Protein AF-A0A4P5PFP9-F1 (afdb_monomer)

Mean predicted aligned error: 8.61 Å

pLDDT: mean 80.42, std 16.44, range [32.25, 96.38]

Solvent-accessible surface area (backbone atoms only — not comparable to full-atom values): 8382 Å² total; per-residue (Å²): 133,90,81,73,85,83,71,75,49,72,39,64,81,87,81,71,45,78,50,56,61,47,75,89,46,83,36,19,59,79,34,79,56,95,69,30,31,79,46,72,46,78,43,26,60,51,100,83,72,39,49,42,82,64,65,74,68,34,30,69,78,72,32,38,50,45,85,45,27,64,52,51,91,60,76,76,48,76,36,54,94,79,81,88,86,78,87,85,79,88,71,88,74,77,66,55,48,27,51,70,61,50,53,49,47,52,52,47,49,74,75,54,64,72,80,76,77,75,76,74,67,81,70,76,84,81,80,127

Structure (mmCIF, N/CA/C/O backbone):
data_AF-A0A4P5PFP9-F1
#
_entry.id   AF-A0A4P5PFP9-F1
#
loop_
_atom_site.group_PDB
_atom_site.id
_atom_site.type_symbol
_atom_site.label_atom_id
_atom_site.label_alt_id
_atom_site.label_comp_id
_atom_site.label_asym_id
_atom_site.label_entity_id
_atom_site.label_seq_id
_atom_site.pdbx_PDB_ins_code
_atom_site.Cartn_x
_atom_site.Cartn_y
_atom_site.Cartn_z
_atom_site.occupancy
_atom_site.B_iso_or_equiv
_atom_site.auth_seq_id
_atom_site.auth_comp_id
_atom_site.auth_asym_id
_atom_site.auth_atom_id
_atom_site.pdbx_PDB_model_num
ATOM 1 N N . MET A 1 1 ? -22.076 2.396 31.334 1.00 54.94 1 MET A N 1
ATOM 2 C CA . MET A 1 1 ? -22.232 1.807 29.985 1.00 54.94 1 MET A CA 1
ATOM 3 C C . MET A 1 1 ? -21.301 0.610 29.893 1.00 54.94 1 MET A C 1
ATOM 5 O O . MET A 1 1 ? -20.167 0.737 30.332 1.00 54.94 1 MET A O 1
ATOM 9 N N . LYS A 1 2 ? -21.768 -0.553 29.419 1.00 54.47 2 LYS A N 1
ATOM 10 C CA . LYS A 1 2 ? -20.871 -1.684 29.131 1.00 54.47 2 LYS A CA 1
ATOM 11 C C . LYS A 1 2 ? -20.115 -1.363 27.844 1.00 54.47 2 LYS A C 1
ATOM 13 O O . LYS A 1 2 ? -20.743 -1.231 26.801 1.00 54.47 2 LYS A O 1
ATOM 18 N N . THR A 1 3 ? -18.802 -1.218 27.929 1.00 72.19 3 THR A N 1
ATOM 19 C CA . THR A 1 3 ? 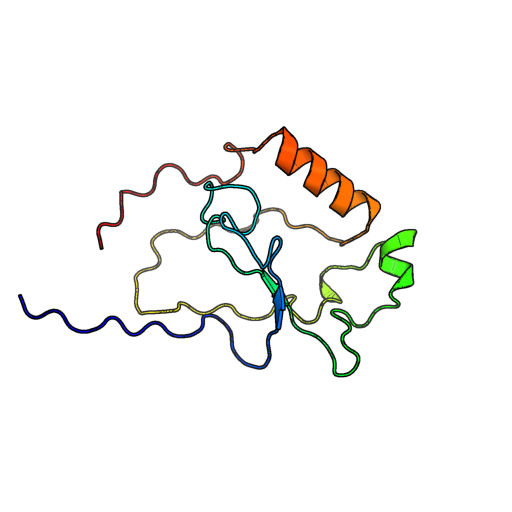-17.912 -1.167 26.770 1.00 72.19 3 THR A CA 1
ATOM 20 C C . THR A 1 3 ? -17.557 -2.596 26.386 1.00 72.19 3 THR A C 1
ATOM 22 O O . THR A 1 3 ? -16.997 -3.343 27.186 1.00 72.19 3 THR A O 1
ATOM 25 N N . PHE A 1 4 ? -17.927 -2.991 25.173 1.00 80.19 4 PHE A N 1
ATOM 26 C CA . PHE A 1 4 ? -17.428 -4.218 24.564 1.00 80.19 4 PHE A CA 1
ATOM 27 C C . PHE A 1 4 ? -16.144 -3.883 23.794 1.00 80.19 4 PHE A C 1
ATOM 29 O O . PHE A 1 4 ? -16.056 -2.786 23.236 1.00 80.19 4 PHE A O 1
ATOM 36 N N . PRO A 1 5 ? -15.137 -4.771 23.776 1.00 85.69 5 PRO A N 1
ATOM 37 C CA . PRO A 1 5 ? -13.942 -4.544 22.975 1.00 85.69 5 PRO A CA 1
ATOM 38 C C . PRO A 1 5 ? -14.316 -4.499 21.489 1.00 85.69 5 PRO A C 1
ATOM 40 O O . PRO A 1 5 ? -14.982 -5.404 20.988 1.00 85.69 5 PRO A O 1
ATOM 43 N N . LEU A 1 6 ? -13.880 -3.451 20.786 1.00 85.38 6 LEU A N 1
ATOM 44 C CA . LEU A 1 6 ? -13.978 -3.389 19.331 1.00 85.38 6 LEU A CA 1
ATOM 45 C C . LEU A 1 6 ? -12.943 -4.350 18.742 1.00 85.38 6 LEU A C 1
ATOM 47 O O . LEU A 1 6 ? -11.739 -4.154 18.911 1.00 85.38 6 LEU A O 1
ATOM 51 N N . VAL A 1 7 ? -13.412 -5.395 18.067 1.00 89.69 7 VAL A N 1
ATOM 52 C CA . VAL A 1 7 ? -12.537 -6.318 17.342 1.00 89.69 7 VAL A CA 1
ATOM 53 C C . VAL A 1 7 ? -12.168 -5.676 16.008 1.00 89.69 7 VAL A C 1
ATOM 55 O O . VAL A 1 7 ? -13.045 -5.338 15.218 1.00 89.69 7 VAL A O 1
ATOM 58 N N . ILE A 1 8 ? -10.868 -5.499 15.772 1.00 90.50 8 ILE A N 1
ATOM 59 C CA . ILE A 1 8 ? -10.322 -4.954 14.526 1.00 90.50 8 ILE A CA 1
ATOM 60 C C . ILE A 1 8 ? -9.679 -6.107 13.758 1.00 90.50 8 ILE A C 1
ATOM 62 O O . ILE A 1 8 ? -8.696 -6.700 14.204 1.00 90.50 8 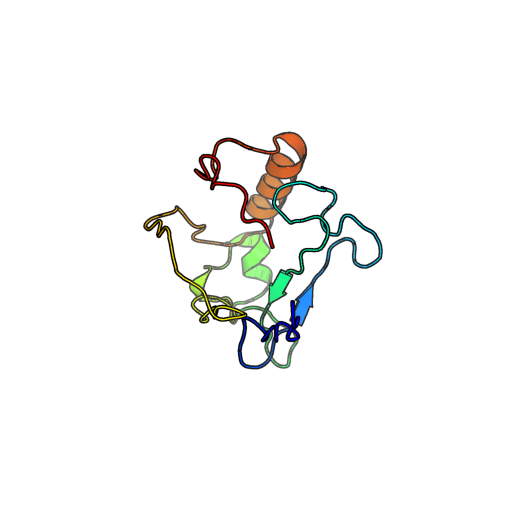ILE A O 1
ATOM 66 N N . HIS A 1 9 ? -10.240 -6.427 12.600 1.00 92.44 9 HIS A N 1
ATOM 67 C CA . HIS A 1 9 ? -9.699 -7.409 11.673 1.00 92.44 9 HIS A CA 1
ATOM 68 C C . HIS A 1 9 ? -8.661 -6.770 10.747 1.00 92.44 9 HIS A C 1
ATOM 70 O O . HIS A 1 9 ? -8.722 -5.579 10.440 1.00 92.44 9 HIS A O 1
ATOM 76 N N . ALA A 1 10 ? -7.725 -7.579 10.243 1.00 91.44 10 ALA A N 1
ATOM 77 C CA . ALA A 1 10 ? -6.839 -7.135 9.173 1.00 91.44 10 ALA A CA 1
ATOM 78 C C . ALA A 1 10 ? -7.679 -6.729 7.942 1.00 91.44 10 ALA A C 1
ATOM 80 O O . ALA A 1 10 ? -8.636 -7.434 7.615 1.00 91.44 10 ALA A O 1
ATOM 81 N N . PRO A 1 11 ? -7.346 -5.639 7.233 1.00 93.12 11 PRO A N 1
ATOM 82 C CA . PRO A 1 11 ? -8.080 -5.231 6.033 1.00 93.12 11 PRO A CA 1
ATOM 83 C C . PRO A 1 11 ? -7.693 -6.043 4.787 1.00 93.12 11 PRO A C 1
ATOM 85 O O . PRO A 1 11 ? -8.338 -5.929 3.752 1.00 93.12 11 PRO A O 1
ATOM 88 N N . LEU A 1 12 ? -6.659 -6.882 4.879 1.00 95.25 12 LEU A N 1
ATOM 89 C CA . LEU A 1 12 ? -6.105 -7.660 3.772 1.00 95.25 12 LEU A CA 1
ATOM 90 C C . LEU A 1 12 ? -6.202 -9.164 4.066 1.00 95.25 12 LEU A C 1
ATOM 92 O O . LEU A 1 12 ? -6.376 -9.583 5.217 1.00 95.25 12 LEU A O 1
ATOM 96 N N . ARG A 1 13 ? -6.142 -9.989 3.020 1.00 94.50 13 ARG A N 1
ATOM 97 C CA . ARG A 1 13 ? -6.176 -11.460 3.101 1.00 94.50 13 ARG A CA 1
ATOM 98 C C . ARG A 1 13 ? -4.982 -12.039 2.344 1.00 94.50 13 ARG A C 1
ATOM 100 O O . ARG A 1 13 ? -4.590 -11.485 1.323 1.00 94.50 13 ARG A O 1
ATOM 107 N N . GLY A 1 14 ? -4.435 -13.150 2.835 1.00 93.00 14 GLY A N 1
ATOM 108 C CA . GLY A 1 14 ? -3.226 -13.767 2.280 1.00 93.00 14 GLY A CA 1
ATOM 109 C C . GLY A 1 14 ? -1.937 -13.179 2.856 1.00 93.00 14 GLY A C 1
ATOM 110 O O . GLY A 1 14 ? -1.939 -12.627 3.956 1.00 93.00 14 GLY A O 1
ATOM 111 N N . GLU A 1 15 ? -0.843 -13.319 2.112 1.00 93.69 15 GLU A N 1
ATOM 112 C CA . GLU A 1 15 ? 0.490 -12.874 2.524 1.00 93.69 15 GLU A CA 1
ATOM 113 C C . GLU A 1 15 ? 0.780 -11.459 2.021 1.00 93.69 15 GLU A C 1
ATOM 115 O O . GLU A 1 15 ? 0.589 -11.147 0.842 1.00 93.69 15 GLU A O 1
ATOM 120 N N . TRP A 1 16 ? 1.225 -10.610 2.947 1.00 94.56 16 TRP A N 1
ATOM 121 C CA . TRP A 1 16 ? 1.529 -9.204 2.722 1.00 94.56 16 TRP A CA 1
ATOM 122 C C . TRP A 1 16 ? 2.759 -8.813 3.529 1.00 94.56 16 TRP A C 1
ATOM 124 O O . TRP A 1 16 ? 2.915 -9.211 4.683 1.00 94.56 16 TRP A O 1
ATOM 134 N N . PHE A 1 17 ? 3.599 -7.992 2.921 1.00 92.44 17 PHE A N 1
ATOM 135 C CA . PHE A 1 17 ? 4.746 -7.364 3.548 1.00 92.44 17 PHE A CA 1
ATOM 136 C C . PHE A 1 17 ? 4.388 -5.926 3.893 1.00 92.44 17 PHE A C 1
ATOM 138 O O . PHE A 1 17 ? 3.685 -5.254 3.138 1.00 92.44 17 PHE A O 1
ATOM 145 N N . THR A 1 18 ? 4.878 -5.459 5.034 1.00 88.00 18 THR A N 1
ATOM 146 C CA . THR A 1 18 ? 4.754 -4.062 5.443 1.00 88.00 18 THR A CA 1
ATOM 147 C C . THR A 1 18 ? 6.055 -3.331 5.173 1.00 88.00 18 THR A C 1
ATOM 149 O O . THR A 1 18 ? 7.097 -3.734 5.690 1.00 88.00 18 THR A O 1
ATOM 152 N N . GLU A 1 19 ? 5.982 -2.228 4.444 1.00 80.19 19 GLU A N 1
ATOM 153 C CA . GLU A 1 19 ? 7.075 -1.275 4.288 1.00 80.19 19 GLU A CA 1
ATOM 154 C C . GLU A 1 19 ? 6.738 -0.009 5.096 1.00 80.19 19 GLU A C 1
ATOM 156 O O . GLU A 1 19 ? 5.587 0.426 5.171 1.00 80.19 19 GLU A O 1
ATOM 161 N N . THR A 1 20 ? 7.738 0.577 5.755 1.00 71.19 20 THR A N 1
ATOM 162 C CA . THR A 1 20 ? 7.598 1.846 6.492 1.00 71.19 20 THR A CA 1
ATOM 163 C C . THR A 1 20 ? 8.834 2.705 6.272 1.00 71.19 20 THR A C 1
ATOM 165 O O . THR A 1 20 ? 9.960 2.208 6.319 1.00 71.19 20 THR A O 1
ATOM 168 N N . SER A 1 21 ? 8.655 4.009 6.040 1.00 56.88 21 SER A N 1
ATOM 169 C CA . SER A 1 21 ? 9.781 4.915 5.786 1.00 56.88 21 SER A CA 1
ATOM 170 C C . SER A 1 21 ? 9.567 6.313 6.386 1.00 56.88 21 SER A C 1
ATOM 172 O O . SER A 1 21 ? 8.935 7.149 5.729 1.00 56.88 21 SER A O 1
ATOM 174 N N . PRO A 1 22 ? 10.161 6.637 7.559 1.00 59.34 22 PRO A N 1
ATOM 175 C CA . PRO A 1 22 ? 11.191 5.876 8.283 1.00 59.34 22 PRO A CA 1
ATOM 176 C C . PRO A 1 22 ? 10.637 4.805 9.239 1.00 59.34 22 PRO A C 1
ATOM 178 O O . PRO A 1 22 ? 9.872 5.113 10.148 1.00 59.34 22 PRO A O 1
ATOM 181 N N . ALA A 1 23 ? 11.143 3.572 9.136 1.00 66.50 23 ALA A N 1
ATOM 182 C CA . ALA A 1 23 ? 10.743 2.445 9.992 1.00 66.50 23 ALA A CA 1
ATOM 183 C C . ALA A 1 23 ? 11.015 2.633 11.501 1.00 66.50 23 ALA A C 1
ATOM 185 O O . ALA A 1 23 ? 10.471 1.916 12.336 1.00 66.50 23 ALA A O 1
ATOM 186 N N . THR A 1 24 ? 11.876 3.582 11.875 1.00 76.94 24 THR A N 1
ATOM 187 C CA . THR A 1 24 ? 12.364 3.757 13.254 1.00 76.94 24 THR A CA 1
ATOM 188 C C . THR A 1 24 ? 11.837 5.010 13.946 1.00 76.94 24 THR A C 1
ATOM 190 O O . THR A 1 24 ? 12.212 5.286 15.088 1.00 76.94 24 THR A O 1
ATOM 193 N N . ARG A 1 25 ? 10.993 5.809 13.281 1.00 78.12 25 ARG A N 1
ATOM 194 C CA . ARG A 1 25 ? 10.556 7.101 13.814 1.00 78.12 25 ARG A CA 1
ATOM 195 C C . ARG A 1 25 ? 9.120 7.435 13.428 1.00 78.12 25 ARG A C 1
ATOM 197 O O . ARG A 1 25 ? 8.677 7.201 12.316 1.00 78.12 25 ARG A O 1
ATOM 204 N N . VAL A 1 26 ? 8.431 8.105 14.349 1.00 80.19 26 VAL A N 1
ATOM 205 C CA . VAL A 1 26 ? 7.151 8.779 14.101 1.00 80.19 26 VAL A CA 1
ATOM 206 C C . VAL A 1 26 ? 7.413 10.268 13.803 1.00 80.19 26 VAL A C 1
ATOM 208 O O . VAL A 1 26 ? 8.206 10.896 14.516 1.00 80.19 26 VAL A O 1
ATOM 211 N N . PRO A 1 27 ? 6.761 10.876 12.795 1.00 80.12 27 PRO A N 1
ATOM 212 C CA . PRO A 1 27 ? 5.777 10.278 11.884 1.00 80.12 27 PRO A CA 1
ATOM 213 C C . PRO A 1 27 ? 6.395 9.305 10.867 1.00 80.12 27 PRO A C 1
ATOM 215 O O . PRO A 1 27 ? 7.431 9.617 10.280 1.00 80.12 27 PRO A O 1
ATOM 218 N N . SER A 1 28 ? 5.715 8.178 10.620 1.00 73.50 28 SER A N 1
ATOM 219 C CA . SER A 1 28 ? 6.214 7.085 9.767 1.00 73.50 28 SER A CA 1
ATOM 220 C C . SER A 1 28 ? 6.394 7.460 8.299 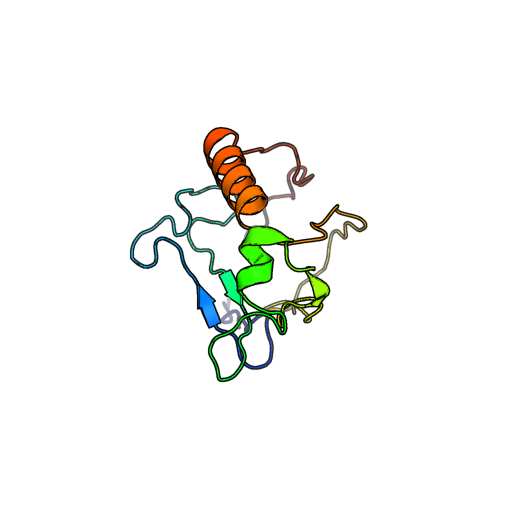1.00 73.50 28 SER A C 1
ATOM 222 O O . SER A 1 28 ? 7.056 6.721 7.596 1.00 73.50 28 SER A O 1
ATOM 224 N N . HIS A 1 29 ? 5.829 8.575 7.826 1.00 74.31 29 HIS A N 1
ATOM 225 C CA . HIS A 1 29 ? 6.040 9.093 6.463 1.00 74.31 29 HIS A CA 1
ATOM 226 C C . HIS A 1 29 ? 6.439 10.575 6.476 1.00 74.31 29 HIS A C 1
ATOM 228 O O . HIS A 1 29 ? 6.072 11.353 5.599 1.00 74.31 29 HIS A O 1
ATOM 234 N N . GLY A 1 30 ? 7.121 11.016 7.539 1.00 77.62 30 GLY A N 1
ATOM 235 C CA . GLY A 1 30 ? 7.615 12.392 7.648 1.00 77.62 30 GLY A CA 1
ATOM 236 C C . GLY A 1 30 ? 6.536 13.457 7.893 1.00 77.62 30 GLY A C 1
ATOM 237 O O . GLY A 1 30 ? 6.877 14.623 8.074 1.00 77.62 30 GLY A O 1
ATOM 238 N N . THR A 1 31 ? 5.251 13.084 7.974 1.00 76.94 31 THR A N 1
ATOM 239 C CA . THR A 1 31 ? 4.133 14.013 8.205 1.00 76.94 31 THR A CA 1
ATOM 240 C C . THR A 1 31 ? 3.083 13.478 9.182 1.00 76.94 31 THR A C 1
ATOM 242 O O . THR A 1 31 ? 2.820 12.282 9.262 1.00 76.94 31 THR A O 1
ATOM 245 N N . ASN A 1 32 ? 2.452 14.385 9.934 1.00 80.12 32 ASN A N 1
ATOM 246 C CA . ASN A 1 32 ? 1.306 14.076 10.801 1.00 80.12 32 ASN A CA 1
ATOM 247 C C . ASN A 1 32 ? -0.048 14.210 10.083 1.00 80.12 32 ASN A C 1
ATOM 249 O O . ASN A 1 32 ? -1.095 14.033 10.701 1.00 80.12 32 ASN A O 1
ATOM 253 N N . GLN A 1 33 ? -0.038 14.584 8.808 1.00 77.31 33 GLN A N 1
ATOM 254 C CA . GLN A 1 33 ? -1.244 14.858 8.036 1.00 77.31 33 GLN A CA 1
ATOM 255 C C . GLN A 1 33 ? -1.785 13.580 7.379 1.00 77.31 33 GLN A C 1
ATOM 257 O O . GLN A 1 33 ? -1.068 12.592 7.237 1.00 77.31 33 GLN A O 1
ATOM 262 N N . PHE A 1 34 ? -3.062 13.601 6.986 1.00 73.62 34 PHE A N 1
ATOM 263 C CA . PHE A 1 34 ? -3.697 12.576 6.139 1.00 73.62 34 PHE A CA 1
ATOM 264 C C . PHE A 1 34 ? -3.638 11.134 6.675 1.00 73.62 34 PHE A C 1
ATOM 266 O O . PHE A 1 34 ? -3.628 10.182 5.907 1.00 73.62 34 PHE A O 1
ATOM 273 N N . GLY A 1 35 ? -3.577 10.964 7.999 1.00 77.25 35 GLY A N 1
ATOM 274 C CA . GLY A 1 35 ? -3.467 9.638 8.619 1.00 77.25 35 GLY A CA 1
ATOM 275 C C . GLY A 1 35 ? -2.082 8.992 8.493 1.00 77.25 35 GLY A C 1
ATOM 276 O O . GLY A 1 35 ? -1.886 7.887 8.985 1.00 77.25 35 GLY A O 1
ATOM 277 N N . LEU A 1 36 ? -1.092 9.686 7.922 1.00 82.31 36 LEU A N 1
ATOM 278 C CA . LEU A 1 36 ? 0.236 9.129 7.635 1.00 82.31 36 LEU A CA 1
ATOM 279 C C . LEU A 1 36 ? 1.186 9.091 8.842 1.00 82.31 36 LEU A C 1
ATOM 281 O O . LEU A 1 36 ? 2.285 8.547 8.754 1.00 82.31 36 LEU A O 1
ATOM 285 N N . ARG A 1 37 ? 0.778 9.631 9.999 1.00 82.75 37 ARG A N 1
ATOM 286 C CA . ARG A 1 37 ? 1.600 9.612 11.223 1.00 82.75 37 ARG A CA 1
ATOM 287 C C . ARG A 1 37 ? 2.004 8.189 11.621 1.00 82.75 37 ARG A C 1
ATOM 289 O O . ARG A 1 37 ? 3.139 7.987 12.051 1.00 82.75 37 ARG A O 1
ATOM 296 N N . TYR A 1 38 ? 1.070 7.250 11.478 1.00 84.06 38 TYR A N 1
ATOM 297 C CA . TYR A 1 38 ? 1.185 5.846 11.883 1.00 84.06 38 TYR A CA 1
ATOM 298 C C . TYR A 1 38 ? 0.782 4.884 10.753 1.00 84.06 38 TYR A C 1
ATOM 300 O O . TYR A 1 38 ? 0.373 3.759 11.028 1.00 84.06 38 TYR A O 1
ATOM 308 N N . ALA A 1 39 ? 0.809 5.349 9.500 1.00 83.62 39 ALA A N 1
ATOM 309 C CA . ALA A 1 39 ? 0.452 4.510 8.364 1.00 83.62 39 ALA A CA 1
ATOM 310 C C . ALA A 1 39 ? 1.536 3.461 8.082 1.00 83.62 39 ALA A C 1
ATOM 312 O O . ALA A 1 39 ? 2.702 3.644 8.433 1.00 83.62 39 ALA A O 1
ATOM 313 N N . PHE A 1 40 ? 1.101 2.371 7.456 1.00 84.50 40 PHE A N 1
ATOM 314 C CA . PHE A 1 40 ? 1.932 1.290 6.945 1.00 84.50 40 PHE A CA 1
ATOM 315 C C . PHE A 1 40 ? 1.598 1.101 5.470 1.00 84.50 40 PHE A C 1
ATOM 317 O O . PHE A 1 40 ? 0.414 1.085 5.116 1.00 84.50 40 PHE A O 1
ATOM 324 N N . ASP A 1 41 ? 2.619 0.897 4.643 1.00 87.38 41 ASP A N 1
ATOM 325 C CA . ASP A 1 41 ? 2.431 0.513 3.249 1.00 87.38 41 ASP A CA 1
ATOM 326 C C . ASP A 1 41 ? 2.417 -1.013 3.157 1.00 87.38 41 ASP A C 1
ATOM 328 O O . ASP A 1 41 ? 3.302 -1.682 3.690 1.00 87.38 41 ASP A O 1
ATOM 332 N N . PHE A 1 42 ? 1.417 -1.577 2.483 1.00 90.50 42 PHE A N 1
ATOM 333 C CA . PHE A 1 42 ? 1.309 -3.020 2.276 1.00 90.50 42 PHE A CA 1
ATOM 334 C C . PHE A 1 42 ? 1.651 -3.382 0.835 1.00 90.50 42 PHE A C 1
ATOM 336 O O . PHE A 1 42 ? 1.080 -2.826 -0.104 1.00 90.50 42 PHE A O 1
ATOM 343 N N . ILE A 1 43 ? 2.538 -4.358 0.659 1.00 92.94 43 ILE A N 1
ATOM 344 C CA . ILE A 1 43 ? 2.941 -4.868 -0.652 1.00 92.94 43 ILE A CA 1
ATOM 345 C C . ILE A 1 43 ? 2.901 -6.392 -0.674 1.00 92.94 43 ILE A C 1
ATOM 347 O O . ILE A 1 43 ? 3.138 -7.051 0.336 1.00 92.94 43 ILE A O 1
ATOM 351 N N . GLN A 1 44 ? 2.615 -6.965 -1.837 1.00 95.50 44 GLN A N 1
ATOM 352 C CA . GLN A 1 44 ? 2.766 -8.400 -2.060 1.00 95.50 44 GLN A CA 1
ATOM 353 C C . GLN A 1 44 ? 4.047 -8.655 -2.831 1.00 95.50 44 GLN A C 1
ATOM 355 O O . GLN A 1 44 ? 4.398 -7.881 -3.724 1.00 95.50 44 GLN A O 1
ATOM 360 N N . LYS A 1 45 ? 4.737 -9.735 -2.472 1.00 95.38 45 LYS A N 1
ATOM 361 C CA . LYS A 1 45 ? 5.983 -10.136 -3.112 1.00 95.38 45 LYS A CA 1
ATOM 362 C C . LYS A 1 45 ? 5.954 -11.611 -3.475 1.00 95.38 45 LYS A C 1
ATOM 364 O O . LYS A 1 45 ? 5.279 -12.400 -2.817 1.00 95.38 45 LYS A O 1
ATOM 369 N N . ASP A 1 46 ? 6.690 -11.968 -4.518 1.00 93.94 46 ASP A N 1
ATOM 370 C CA . ASP A 1 46 ? 6.950 -13.362 -4.859 1.00 93.94 46 ASP A CA 1
ATOM 371 C C . ASP A 1 46 ? 8.027 -13.976 -3.931 1.00 93.94 46 ASP A C 1
ATOM 373 O O . ASP A 1 46 ? 8.672 -13.263 -3.154 1.00 93.94 46 ASP A O 1
ATOM 377 N N . PRO A 1 47 ? 8.288 -15.296 -4.011 1.00 93.62 47 PRO A N 1
ATOM 378 C CA . PRO A 1 47 ? 9.331 -15.947 -3.209 1.00 93.62 47 PRO A CA 1
ATOM 379 C C . PRO A 1 47 ? 10.765 -15.453 -3.465 1.00 93.62 47 PRO A C 1
ATOM 381 O O . PRO A 1 47 ? 11.689 -15.881 -2.776 1.00 93.62 47 PRO A O 1
ATOM 384 N N . ARG A 1 48 ? 10.981 -14.609 -4.481 1.00 93.62 48 ARG A N 1
ATOM 385 C CA . ARG A 1 48 ? 12.268 -13.987 -4.820 1.00 93.62 48 ARG A CA 1
ATOM 386 C C . ARG A 1 48 ? 12.326 -12.520 -4.372 1.00 93.62 48 ARG A C 1
ATOM 388 O O . ARG A 1 48 ? 13.250 -11.820 -4.776 1.00 93.62 48 ARG A O 1
ATOM 395 N N . ASP A 1 49 ? 11.378 -12.085 -3.537 1.00 91.81 49 ASP A N 1
ATOM 396 C CA . ASP A 1 49 ? 11.251 -10.729 -2.987 1.00 91.81 49 ASP A CA 1
ATOM 397 C C . ASP A 1 49 ? 10.925 -9.646 -4.042 1.00 91.81 49 ASP A C 1
ATOM 399 O O . ASP A 1 49 ? 11.098 -8.452 -3.797 1.00 91.81 49 ASP A O 1
ATOM 403 N N . ALA A 1 50 ? 10.415 -10.030 -5.220 1.00 93.81 50 ALA A N 1
ATOM 404 C CA . ALA A 1 50 ? 9.956 -9.082 -6.236 1.00 93.81 50 ALA A CA 1
ATOM 405 C C . ALA A 1 50 ? 8.493 -8.682 -5.997 1.00 93.81 50 ALA A C 1
ATOM 407 O O . ALA A 1 50 ? 7.670 -9.532 -5.679 1.00 93.81 50 ALA A O 1
ATOM 408 N N . SER A 1 51 ? 8.140 -7.407 -6.193 1.00 94.44 51 SER A N 1
ATOM 409 C CA . SER A 1 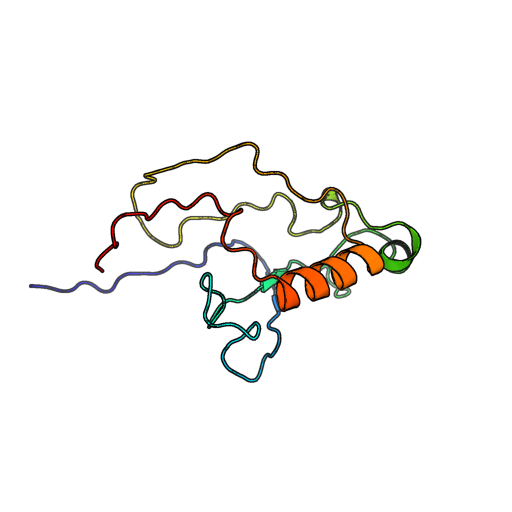51 ? 6.765 -6.895 -6.020 1.00 94.44 51 SER A CA 1
ATOM 410 C C . SER A 1 51 ? 5.900 -6.932 -7.288 1.00 94.44 51 SER A C 1
ATOM 412 O O . SER A 1 51 ? 4.710 -6.614 -7.242 1.00 94.44 51 SER A O 1
ATOM 414 N N . HIS A 1 52 ? 6.493 -7.313 -8.419 1.00 95.06 52 HIS A N 1
ATOM 415 C CA . HIS A 1 52 ? 5.857 -7.401 -9.730 1.00 95.06 52 HIS A CA 1
ATOM 416 C C . HIS A 1 52 ? 6.482 -8.534 -10.557 1.00 95.06 52 HIS A C 1
ATOM 418 O O . HIS A 1 52 ? 7.597 -8.978 -10.269 1.00 95.06 52 HIS A O 1
ATOM 424 N N . ASP A 1 53 ? 5.808 -8.956 -11.625 1.00 95.56 53 ASP A N 1
ATOM 425 C CA . ASP A 1 53 ? 6.266 -10.039 -12.515 1.00 95.56 53 ASP A CA 1
ATOM 426 C C . ASP A 1 53 ? 7.229 -9.585 -13.637 1.00 95.56 53 ASP A C 1
ATOM 428 O O . ASP A 1 53 ? 7.839 -10.402 -14.332 1.00 95.56 53 ASP A O 1
ATOM 432 N N . GLU A 1 54 ? 7.417 -8.274 -13.794 1.00 95.56 54 GLU A N 1
ATOM 433 C CA . GLU A 1 54 ? 8.280 -7.680 -14.817 1.00 95.56 54 GLU A CA 1
ATOM 434 C C . GLU A 1 54 ? 9.778 -7.655 -14.464 1.00 95.56 54 GLU A C 1
ATOM 436 O O . GLU A 1 54 ? 10.207 -7.800 -13.318 1.00 95.56 54 GLU A O 1
ATOM 441 N N . LYS A 1 55 ? 10.628 -7.398 -15.468 1.00 93.25 55 LYS A N 1
ATOM 442 C CA . LYS A 1 55 ? 12.075 -7.224 -15.237 1.00 93.25 55 LYS A CA 1
ATOM 443 C C . LYS A 1 55 ? 12.335 -5.928 -14.468 1.00 93.25 55 LYS A C 1
ATOM 445 O O . LYS A 1 55 ? 12.040 -4.859 -14.986 1.00 93.25 55 LYS A O 1
ATOM 450 N N . ALA A 1 56 ? 13.034 -5.995 -13.332 1.00 88.88 56 ALA A N 1
ATOM 451 C CA . ALA A 1 56 ? 13.352 -4.829 -12.490 1.00 88.88 56 ALA A CA 1
ATOM 452 C C . ALA A 1 56 ? 13.981 -3.638 -13.245 1.00 88.88 56 ALA A C 1
ATOM 454 O O . ALA A 1 56 ? 13.694 -2.483 -12.950 1.00 88.88 56 ALA A O 1
ATOM 455 N N . ARG A 1 57 ? 14.790 -3.884 -14.288 1.00 91.88 57 ARG A N 1
ATOM 456 C CA . ARG A 1 57 ? 15.342 -2.804 -15.132 1.00 91.88 57 ARG A CA 1
ATOM 457 C C . ARG A 1 57 ? 14.260 -1.954 -15.817 1.00 91.88 57 ARG A C 1
ATOM 459 O O . ARG A 1 57 ? 14.502 -0.788 -16.108 1.00 91.88 57 ARG A O 1
ATOM 466 N N . ASN A 1 58 ? 13.085 -2.524 -16.092 1.00 92.94 58 ASN A N 1
ATOM 467 C CA . ASN A 1 58 ? 11.986 -1.827 -16.753 1.00 92.94 58 ASN A CA 1
ATOM 468 C C . ASN A 1 58 ? 11.486 -0.666 -15.887 1.00 92.94 58 ASN A C 1
ATOM 470 O O . ASN A 1 58 ? 11.219 0.392 -16.443 1.00 92.94 58 ASN A O 1
ATOM 474 N N . TYR A 1 59 ? 11.498 -0.798 -14.555 1.00 90.19 59 TYR A N 1
ATOM 475 C CA . TYR A 1 59 ? 11.163 0.285 -13.621 1.00 90.19 59 TYR A CA 1
ATOM 476 C C . TYR A 1 59 ? 11.985 1.564 -13.862 1.00 90.19 59 TYR A C 1
ATOM 478 O O . TYR A 1 59 ? 11.466 2.675 -13.758 1.00 90.19 59 TYR A O 1
ATOM 486 N N . PHE A 1 60 ? 13.255 1.416 -14.246 1.00 88.62 60 PHE A N 1
ATOM 487 C CA . PHE A 1 60 ? 14.146 2.547 -14.501 1.00 88.62 60 PHE A CA 1
ATOM 488 C C . PHE A 1 60 ? 14.021 3.114 -15.920 1.00 88.62 60 PHE A C 1
ATOM 490 O O . PHE A 1 60 ? 14.097 4.326 -16.091 1.00 88.62 60 PHE A O 1
ATOM 497 N N . PHE A 1 61 ? 13.848 2.264 -16.938 1.00 88.94 61 PHE A N 1
ATOM 498 C CA . PHE A 1 61 ? 13.932 2.695 -18.344 1.00 88.94 61 PHE A CA 1
ATOM 499 C C . PHE A 1 61 ? 12.586 2.900 -19.045 1.00 88.94 61 PHE A C 1
ATOM 501 O O . PHE A 1 61 ? 12.518 3.668 -20.001 1.00 88.94 61 PHE A O 1
ATOM 508 N N . ARG A 1 62 ? 11.541 2.171 -18.644 1.00 89.44 62 ARG A N 1
ATOM 509 C CA . ARG A 1 62 ? 10.239 2.136 -19.338 1.00 89.44 62 ARG A CA 1
ATOM 510 C C . ARG A 1 62 ? 9.043 2.382 -18.420 1.00 89.44 62 ARG A C 1
ATOM 512 O O . ARG A 1 62 ? 7.982 2.739 -18.913 1.00 89.44 62 ARG A O 1
ATOM 519 N N . GLY A 1 63 ? 9.221 2.200 -17.117 1.00 92.31 63 GLY A N 1
ATOM 520 C CA . GLY A 1 63 ? 8.128 2.022 -16.176 1.00 92.31 63 GLY A CA 1
ATOM 521 C C . GLY A 1 63 ? 7.535 0.615 -16.238 1.00 92.31 63 GLY A C 1
ATOM 522 O O . GLY A 1 63 ? 7.773 -0.152 -17.174 1.00 92.31 63 GLY A O 1
ATOM 523 N N . ILE A 1 64 ? 6.788 0.275 -15.198 1.00 95.50 64 ILE A N 1
ATOM 524 C CA . ILE A 1 64 ? 6.068 -0.987 -15.045 1.00 95.50 64 ILE A CA 1
ATOM 525 C C . ILE A 1 64 ? 4.597 -0.641 -14.865 1.00 95.50 64 ILE A C 1
ATOM 527 O O . ILE A 1 64 ? 4.264 0.192 -14.023 1.00 95.50 64 ILE A O 1
ATOM 531 N N . GLY A 1 65 ? 3.729 -1.237 -15.684 1.00 95.19 65 GLY A N 1
ATOM 532 C CA . GLY A 1 65 ? 2.289 -1.007 -15.586 1.00 95.19 65 GLY A CA 1
ATOM 533 C C . GLY A 1 65 ? 1.771 -1.475 -14.231 1.00 95.19 65 GLY A C 1
ATOM 534 O O . GLY A 1 65 ? 2.206 -2.519 -13.747 1.00 95.19 65 GLY A O 1
ATOM 535 N N . LEU A 1 66 ? 0.851 -0.732 -13.611 1.00 93.38 66 LEU A N 1
ATOM 536 C CA . LEU A 1 66 ? 0.386 -1.078 -12.262 1.00 93.38 66 LEU A CA 1
ATOM 537 C C . LEU A 1 66 ? -0.217 -2.489 -12.189 1.00 93.38 66 LEU A C 1
ATOM 539 O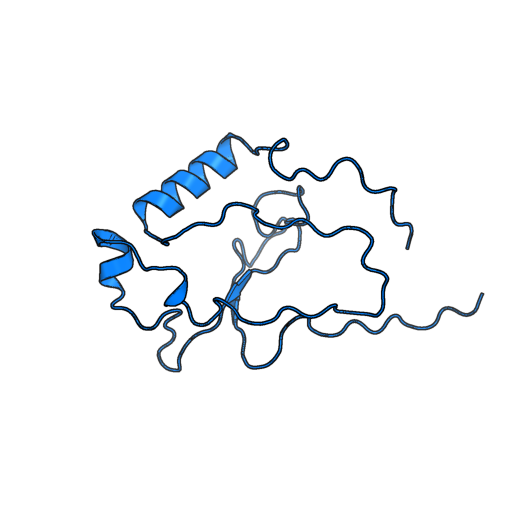 O . LEU A 1 66 ? -0.020 -3.176 -11.195 1.00 93.38 66 LEU A O 1
ATOM 543 N N . SER A 1 67 ? -0.839 -2.969 -13.269 1.00 94.81 67 SER A N 1
ATOM 544 C CA . SER A 1 67 ? -1.392 -4.326 -13.374 1.00 94.81 67 SER A CA 1
ATOM 545 C C . SER A 1 67 ? -0.379 -5.465 -13.218 1.00 94.81 67 SER A C 1
ATOM 547 O O . SER A 1 67 ? -0.795 -6.601 -13.022 1.00 94.81 67 SER A O 1
ATOM 549 N N . HIS A 1 68 ? 0.922 -5.185 -13.322 1.00 96.38 68 HIS A N 1
ATOM 550 C CA . HIS A 1 68 ? 1.993 -6.165 -13.120 1.00 96.38 68 HIS A CA 1
ATOM 551 C C . HIS A 1 68 ? 2.398 -6.329 -11.651 1.00 96.38 68 HIS A C 1
ATOM 553 O O . HIS A 1 68 ? 3.110 -7.271 -11.305 1.00 96.38 68 HIS A O 1
ATOM 559 N N . TYR A 1 69 ? 1.984 -5.407 -10.780 1.00 95.50 69 TYR A N 1
ATOM 560 C CA . TYR A 1 69 ? 2.260 -5.495 -9.353 1.00 95.50 69 TYR A CA 1
ATOM 561 C C . TYR A 1 69 ? 1.315 -6.496 -8.702 1.00 95.50 69 TYR A C 1
ATOM 563 O O . TYR A 1 69 ? 0.105 -6.4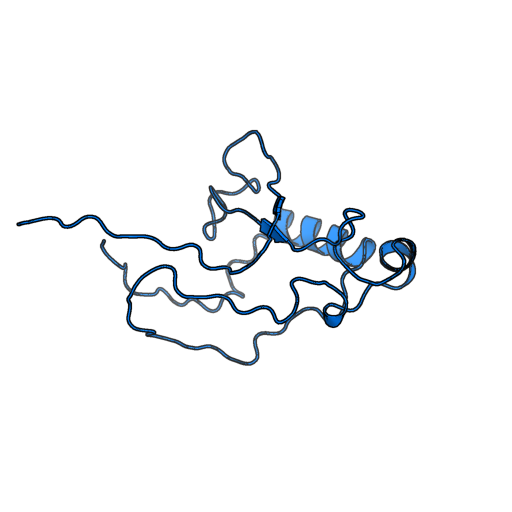37 -8.902 1.00 95.50 69 TYR A O 1
ATOM 571 N N . TYR A 1 70 ? 1.850 -7.384 -7.864 1.00 96.12 70 TYR A N 1
ATOM 572 C CA . TYR A 1 70 ? 1.059 -8.470 -7.277 1.00 96.12 70 TYR A CA 1
ATOM 573 C C . TYR A 1 70 ? -0.090 -7.968 -6.390 1.00 96.12 70 TYR A C 1
ATOM 575 O O . TYR A 1 70 ? -1.157 -8.579 -6.350 1.00 96.12 70 TYR A O 1
ATOM 583 N N . CYS A 1 71 ? 0.103 -6.821 -5.729 1.00 94.62 71 CYS A N 1
ATOM 584 C CA . CYS A 1 71 ? -0.926 -6.181 -4.912 1.00 94.62 71 CYS A CA 1
ATOM 585 C C . CYS A 1 71 ? -2.026 -5.481 -5.727 1.00 94.62 71 CYS A C 1
ATOM 587 O O . CYS A 1 71 ? -3.061 -5.121 -5.162 1.00 94.62 71 CYS A O 1
ATOM 589 N N . TYR A 1 72 ? -1.829 -5.262 -7.030 1.00 94.75 72 TYR A N 1
ATOM 590 C CA . TYR A 1 72 ? -2.790 -4.537 -7.849 1.00 94.75 72 TYR A CA 1
ATOM 591 C C . TYR A 1 72 ? -4.084 -5.335 -8.022 1.00 94.75 72 TYR A C 1
ATOM 593 O O . TYR A 1 72 ? -4.074 -6.534 -8.289 1.00 94.75 72 TYR A O 1
ATOM 601 N N . GLY A 1 73 ? -5.221 -4.656 -7.858 1.00 92.94 73 GLY A N 1
ATOM 602 C CA . GLY A 1 73 ? -6.547 -5.270 -7.954 1.00 92.94 73 GLY A CA 1
ATOM 603 C C . GLY A 1 73 ? -6.923 -6.188 -6.785 1.00 92.94 73 GLY A C 1
ATOM 604 O O . GLY A 1 73 ? -8.014 -6.757 -6.800 1.00 92.94 73 GLY A O 1
ATOM 605 N N . GLN A 1 74 ? -6.071 -6.326 -5.763 1.00 95.69 74 GLN A N 1
ATOM 606 C CA . GLN A 1 74 ? -6.401 -7.119 -4.583 1.00 95.69 74 GLN A CA 1
ATOM 607 C C . GLN A 1 74 ? -7.500 -6.450 -3.746 1.00 95.69 74 GLN A C 1
ATOM 609 O O . GLN A 1 74 ? -7.516 -5.224 -3.597 1.00 95.69 74 GLN A O 1
ATOM 614 N N . PRO A 1 75 ? -8.421 -7.236 -3.164 1.00 95.50 75 PRO A N 1
ATOM 615 C CA . PRO A 1 75 ? -9.510 -6.693 -2.371 1.00 95.50 75 PRO A CA 1
ATOM 616 C C . PRO A 1 75 ? -9.017 -6.121 -1.037 1.00 95.50 75 PRO A C 1
ATOM 618 O O . PRO A 1 75 ? -8.205 -6.728 -0.335 1.00 95.50 75 PRO A O 1
ATOM 621 N N . VAL A 1 76 ? -9.598 -4.985 -0.650 1.00 93.50 76 VAL A N 1
ATOM 622 C CA . VAL A 1 76 ? -9.446 -4.378 0.677 1.00 93.50 76 VAL A CA 1
ATOM 623 C C . VAL A 1 76 ? -10.779 -4.479 1.409 1.00 93.50 76 VAL A C 1
ATOM 625 O O . VAL A 1 76 ? -11.818 -4.065 0.895 1.00 93.50 76 VAL A O 1
ATOM 628 N N . TYR A 1 77 ? -10.754 -5.041 2.612 1.00 95.38 77 TYR A N 1
ATOM 629 C CA . TYR A 1 77 ? -11.934 -5.297 3.430 1.00 95.38 77 TYR A CA 1
ATOM 630 C C . TYR A 1 77 ? -12.051 -4.284 4.565 1.00 95.38 77 TYR A C 1
ATOM 632 O O . TYR A 1 77 ? -11.050 -3.813 5.109 1.00 95.38 77 TYR A O 1
ATOM 640 N N . ALA A 1 78 ? -13.288 -3.995 4.967 1.00 94.00 78 ALA A N 1
ATOM 641 C CA . ALA A 1 78 ? -13.538 -3.220 6.170 1.00 94.00 78 ALA A CA 1
ATOM 642 C C . ALA A 1 78 ? -12.953 -3.958 7.396 1.00 94.00 78 ALA A C 1
ATOM 644 O O . ALA A 1 78 ? -13.194 -5.158 7.556 1.00 94.00 78 ALA A O 1
ATOM 645 N N . PRO A 1 79 ? -12.186 -3.271 8.260 1.00 92.12 79 PRO A N 1
ATOM 646 C CA . PRO A 1 79 ? -11.589 -3.897 9.436 1.00 92.12 79 PRO A CA 1
ATOM 647 C C . PRO A 1 79 ? -12.611 -4.194 10.546 1.00 92.12 79 PRO A C 1
ATOM 649 O O . PRO A 1 79 ? -12.319 -4.973 11.448 1.00 92.12 79 PRO A O 1
ATOM 652 N N . PHE A 1 80 ? -13.796 -3.587 10.502 1.00 93.12 80 PHE A N 1
ATOM 653 C CA . PHE A 1 80 ? -14.897 -3.797 11.443 1.00 93.12 80 PHE A CA 1
ATOM 654 C C . PHE A 1 80 ? -16.228 -3.390 10.788 1.00 93.12 80 PHE A C 1
ATOM 656 O O . PHE A 1 80 ? -16.234 -2.767 9.722 1.00 93.12 80 PHE A O 1
ATOM 663 N N . ASP A 1 81 ? -17.347 -3.735 11.426 1.00 91.25 81 ASP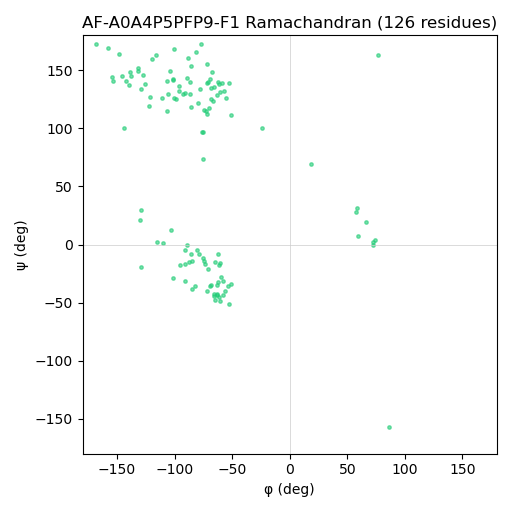 A N 1
ATOM 664 C CA . ASP A 1 81 ? -18.688 -3.412 10.933 1.00 91.25 81 ASP A CA 1
ATOM 665 C C . ASP A 1 81 ? -18.957 -1.902 10.931 1.00 91.25 81 ASP A C 1
ATOM 667 O O . ASP A 1 81 ? -18.696 -1.194 11.903 1.00 91.25 81 ASP A O 1
ATOM 671 N N . GLY A 1 82 ? -19.546 -1.400 9.848 1.00 89.44 82 GLY A N 1
ATOM 672 C CA . GLY A 1 82 ? -19.893 0.009 9.724 1.00 89.44 82 GLY A CA 1
ATOM 673 C C . GLY A 1 82 ? -20.809 0.286 8.539 1.00 89.44 82 GLY A C 1
ATOM 674 O O . GLY A 1 82 ? -21.073 -0.583 7.709 1.00 89.44 82 GLY A O 1
ATOM 675 N N . GLN A 1 83 ? -21.296 1.522 8.457 1.00 94.31 83 GLN A N 1
ATOM 676 C CA . GLN A 1 83 ? -22.083 1.991 7.323 1.00 94.31 83 GLN A CA 1
ATOM 677 C C . GLN A 1 83 ? -21.191 2.779 6.363 1.00 94.31 83 GLN A C 1
ATOM 679 O O . GLN A 1 83 ? -20.556 3.759 6.749 1.00 94.31 83 GLN A O 1
ATOM 684 N N . VAL A 1 84 ? -21.176 2.381 5.092 1.00 93.44 84 VAL A N 1
ATOM 685 C CA . VAL A 1 84 ? -20.560 3.182 4.030 1.00 93.44 84 VAL A CA 1
ATOM 686 C C . VAL A 1 84 ? -21.446 4.400 3.774 1.00 93.44 84 VAL A C 1
ATOM 688 O O . VAL A 1 84 ? -22.568 4.264 3.297 1.00 93.44 84 VAL A O 1
ATOM 691 N N . VAL A 1 85 ? -20.946 5.591 4.103 1.00 94.12 85 VAL A N 1
ATOM 692 C CA . VAL A 1 85 ? -21.702 6.854 3.977 1.00 94.12 85 VAL A CA 1
ATOM 693 C C . VAL A 1 85 ? -21.435 7.600 2.667 1.00 94.12 85 VAL A C 1
ATOM 695 O O . VAL A 1 85 ? -22.201 8.481 2.289 1.00 94.12 85 VAL A O 1
ATOM 698 N N . MET A 1 86 ? -20.342 7.275 1.973 1.00 91.31 86 MET A N 1
ATOM 699 C CA . MET A 1 86 ? -19.941 7.927 0.729 1.00 91.31 86 MET A CA 1
ATOM 700 C C . MET A 1 86 ? -19.097 6.977 -0.118 1.00 91.31 86 MET A C 1
ATOM 702 O O . MET A 1 86 ? -18.235 6.275 0.405 1.00 91.31 86 MET A O 1
ATOM 706 N N . VAL A 1 87 ? -19.317 7.000 -1.433 1.00 91.69 87 VAL A N 1
ATOM 707 C CA . VAL A 1 87 ? -18.485 6.312 -2.426 1.00 91.69 87 VAL A CA 1
ATOM 708 C C . VAL A 1 87 ? -18.117 7.315 -3.512 1.00 91.69 87 VAL A C 1
ATOM 710 O O . VAL A 1 87 ? -18.976 8.052 -3.996 1.00 91.69 87 VAL A O 1
ATOM 713 N N . LYS A 1 88 ? -16.840 7.345 -3.898 1.00 88.81 88 LYS A N 1
ATOM 714 C CA . LYS A 1 88 ? -16.330 8.159 -5.004 1.00 88.81 88 LYS A CA 1
ATOM 715 C C . LYS A 1 88 ? -15.656 7.244 -6.021 1.00 88.81 88 LYS A C 1
ATOM 717 O O . LYS A 1 88 ? -14.667 6.594 -5.699 1.00 88.81 88 LYS A O 1
ATOM 722 N N . ASN A 1 89 ? -16.179 7.241 -7.242 1.00 90.44 89 ASN A N 1
ATOM 723 C CA . ASN A 1 89 ? -15.626 6.488 -8.367 1.00 90.44 89 ASN A CA 1
ATOM 724 C C . ASN A 1 89 ? -14.813 7.400 -9.292 1.00 90.44 89 ASN A C 1
ATOM 726 O O . ASN A 1 89 ? -14.897 8.625 -9.196 1.00 90.44 89 ASN A O 1
ATOM 730 N N . HIS A 1 90 ? -14.059 6.789 -10.210 1.00 88.12 90 HIS A N 1
ATOM 731 C CA . HIS A 1 90 ? -13.280 7.484 -11.244 1.00 88.12 90 HIS A CA 1
ATOM 732 C C . HIS A 1 90 ? -12.251 8.481 -10.688 1.00 88.12 90 HIS A C 1
ATOM 734 O O . HIS A 1 90 ? -11.953 9.496 -11.318 1.00 88.12 90 HIS A O 1
ATOM 740 N N . THR A 1 91 ? -11.703 8.203 -9.502 1.00 85.25 91 THR A N 1
ATOM 741 C CA . THR A 1 91 ? -10.504 8.902 -9.032 1.00 85.25 91 THR A CA 1
ATOM 742 C C . THR A 1 91 ? -9.346 8.500 -9.949 1.00 85.25 91 THR A C 1
ATOM 744 O O . THR A 1 91 ? -9.114 7.299 -10.089 1.00 85.25 91 THR A O 1
ATOM 747 N N . PRO A 1 92 ? -8.655 9.456 -10.597 1.00 83.06 92 PRO A N 1
ATOM 748 C CA . PRO A 1 92 ? -7.519 9.135 -11.449 1.00 83.06 92 PRO A CA 1
ATOM 749 C C . PRO A 1 92 ? -6.453 8.372 -10.663 1.00 83.06 92 PRO A C 1
ATOM 751 O O . PRO A 1 92 ? -6.078 8.796 -9.569 1.00 83.06 92 PRO A O 1
ATOM 754 N N . ASP A 1 93 ? -5.966 7.281 -11.241 1.00 82.88 93 ASP A N 1
ATOM 755 C CA . ASP A 1 93 ? -4.841 6.506 -10.722 1.00 82.88 93 ASP A CA 1
ATOM 756 C C . ASP A 1 93 ? -3.673 6.560 -11.720 1.00 82.88 93 ASP A C 1
ATOM 758 O O . ASP A 1 93 ? -3.837 6.967 -12.873 1.00 82.88 93 ASP A O 1
ATOM 762 N N . GLY A 1 94 ? -2.469 6.207 -11.273 1.00 83.38 94 GLY A N 1
ATOM 763 C CA . GLY A 1 94 ? -1.327 6.046 -12.166 1.00 83.38 94 GLY A CA 1
ATOM 764 C C . GLY A 1 94 ? -1.516 4.855 -13.107 1.00 83.38 94 GLY A C 1
ATOM 765 O O . GLY A 1 94 ? -2.117 3.855 -12.743 1.00 83.38 94 GLY A O 1
ATOM 766 N N . GLU A 1 95 ? -0.967 4.932 -14.317 1.00 87.25 95 GLU A N 1
ATOM 767 C CA . GLU A 1 95 ? -0.925 3.767 -15.217 1.00 87.25 95 GLU A CA 1
ATOM 768 C C . GLU A 1 95 ? 0.363 2.951 -15.035 1.00 87.25 95 GLU A C 1
ATOM 770 O O . GLU A 1 95 ? 0.358 1.729 -15.175 1.00 87.25 95 GLU A O 1
ATOM 775 N N . TYR A 1 96 ? 1.462 3.624 -14.673 1.00 91.25 96 TYR A N 1
ATOM 776 C CA . TYR A 1 96 ? 2.791 3.036 -14.533 1.00 91.25 96 TYR A CA 1
ATOM 777 C C . TYR A 1 96 ? 3.505 3.567 -13.289 1.00 91.25 96 TYR A C 1
ATOM 779 O O . TYR A 1 96 ? 3.403 4.754 -12.962 1.00 91.25 96 TYR A O 1
ATOM 787 N N . ALA A 1 97 ? 4.292 2.700 -12.661 1.00 88.75 97 ALA A N 1
ATOM 788 C CA . ALA A 1 97 ? 5.318 3.058 -11.692 1.00 88.75 97 ALA A CA 1
ATOM 789 C C . ALA A 1 97 ? 6.673 3.134 -12.404 1.00 88.75 97 ALA A C 1
ATOM 791 O O . ALA A 1 97 ? 7.031 2.255 -13.194 1.00 88.75 97 ALA A O 1
ATOM 792 N N . SER A 1 98 ? 7.425 4.204 -12.174 1.00 89.56 98 SER A N 1
ATOM 793 C CA . SER A 1 98 ? 8.738 4.389 -12.793 1.00 89.56 98 SER A CA 1
ATOM 794 C C . SER A 1 98 ? 9.601 5.288 -11.934 1.00 89.56 98 SER A C 1
ATOM 796 O O . SER A 1 98 ? 9.119 6.278 -11.390 1.00 89.56 98 SER A O 1
ATOM 798 N N . PHE A 1 99 ? 10.900 5.003 -11.889 1.00 85.12 99 PHE A N 1
ATOM 799 C CA . PHE A 1 99 ? 11.813 5.708 -10.994 1.00 85.12 99 PHE A CA 1
ATOM 800 C C . PHE A 1 99 ? 11.736 7.238 -11.136 1.00 85.12 99 PHE A C 1
ATOM 802 O O . PHE A 1 99 ? 11.552 7.942 -10.150 1.00 85.12 99 PHE A O 1
ATOM 809 N N . ALA A 1 100 ? 11.831 7.779 -12.355 1.00 79.88 100 ALA A N 1
ATOM 810 C CA . ALA A 1 100 ? 11.813 9.231 -12.556 1.00 79.88 100 ALA A CA 1
ATOM 811 C C . ALA A 1 100 ? 10.483 9.874 -12.118 1.00 79.88 100 ALA A C 1
ATOM 813 O O . ALA A 1 100 ? 10.485 10.922 -11.470 1.00 79.88 100 ALA A O 1
ATOM 814 N N . HIS A 1 101 ? 9.359 9.235 -12.450 1.00 77.75 101 HIS A N 1
ATOM 815 C CA . HIS A 1 101 ? 8.023 9.702 -12.075 1.00 77.75 101 HIS A CA 1
ATOM 816 C C . HIS A 1 101 ? 7.809 9.652 -10.567 1.00 77.75 101 HIS A C 1
ATOM 818 O O . HIS A 1 101 ? 7.319 10.619 -9.984 1.00 77.75 101 HIS A O 1
ATOM 824 N N . ASP A 1 102 ? 8.224 8.559 -9.934 1.00 82.00 102 ASP A N 1
ATOM 825 C CA . ASP A 1 102 ? 7.989 8.308 -8.517 1.00 82.00 102 ASP A CA 1
ATOM 826 C C . ASP A 1 102 ? 8.862 9.224 -7.653 1.00 82.00 102 ASP A C 1
ATOM 828 O O . ASP A 1 102 ? 8.359 9.840 -6.711 1.00 82.00 102 ASP A O 1
ATOM 832 N N . GLN A 1 103 ? 10.122 9.454 -8.043 1.00 79.12 103 GLN A N 1
ATOM 833 C CA . GLN A 1 103 ? 10.981 10.446 -7.388 1.00 79.12 103 GLN A CA 1
ATOM 834 C C . GLN A 1 103 ? 10.426 11.869 -7.540 1.00 79.12 103 GLN A C 1
ATOM 836 O O . GLN A 1 103 ? 10.401 12.633 -6.572 1.00 79.12 103 GLN A O 1
ATOM 841 N N . LEU A 1 104 ? 9.949 12.240 -8.734 1.00 75.31 104 LEU A N 1
ATOM 842 C CA . LEU A 1 104 ? 9.385 13.569 -8.971 1.00 75.31 104 LEU A CA 1
ATOM 843 C C . LEU A 1 104 ? 8.093 13.782 -8.176 1.00 75.31 104 LEU A C 1
ATOM 845 O O . LEU A 1 104 ? 7.909 14.845 -7.579 1.00 75.31 104 LEU A O 1
ATOM 849 N N . LYS A 1 105 ? 7.214 12.775 -8.128 1.00 70.19 105 LYS A N 1
ATOM 850 C CA . LYS A 1 105 ? 6.018 12.787 -7.282 1.00 70.19 105 LYS A CA 1
ATOM 851 C C . LYS A 1 105 ? 6.393 12.913 -5.812 1.00 70.19 105 LYS A C 1
ATOM 853 O O . LYS A 1 105 ? 5.850 13.789 -5.149 1.00 70.19 105 LYS A O 1
ATOM 858 N N . ALA A 1 106 ? 7.336 12.120 -5.306 1.00 69.38 106 ALA A N 1
ATOM 859 C CA . ALA A 1 106 ? 7.772 12.195 -3.912 1.00 69.38 106 ALA A CA 1
ATOM 860 C C . ALA A 1 106 ? 8.306 13.595 -3.550 1.00 69.38 106 ALA A C 1
ATOM 862 O O . ALA A 1 106 ? 7.924 14.173 -2.528 1.00 69.38 106 ALA A O 1
ATOM 863 N N . ILE A 1 107 ? 9.113 14.203 -4.426 1.00 67.50 107 ILE A N 1
ATOM 864 C CA . ILE A 1 107 ? 9.602 15.578 -4.250 1.00 67.50 107 ILE A CA 1
ATOM 865 C C . ILE A 1 107 ? 8.438 16.575 -4.294 1.00 67.50 107 ILE A C 1
ATOM 867 O O . ILE A 1 107 ? 8.305 17.414 -3.407 1.00 67.50 107 ILE A O 1
ATOM 871 N N . ARG A 1 108 ? 7.539 16.469 -5.276 1.00 65.75 108 ARG A N 1
ATOM 872 C CA . ARG A 1 108 ? 6.383 17.366 -5.388 1.00 65.75 108 ARG A CA 1
ATOM 873 C C . ARG A 1 108 ? 5.462 17.260 -4.175 1.00 65.75 108 ARG A C 1
ATOM 875 O O . ARG A 1 108 ? 5.054 18.288 -3.651 1.00 65.75 108 ARG A O 1
ATOM 882 N N . HIS A 1 109 ? 5.141 16.055 -3.713 1.00 65.62 109 HIS A N 1
ATOM 883 C CA . HIS A 1 109 ? 4.276 15.844 -2.554 1.00 65.62 109 HIS A CA 1
ATOM 884 C C . HIS A 1 109 ? 4.938 16.291 -1.247 1.00 65.62 109 HIS A C 1
ATOM 886 O O . HIS A 1 109 ? 4.245 16.847 -0.396 1.00 65.62 109 HIS A O 1
ATOM 892 N N . SER A 1 110 ? 6.259 16.128 -1.105 1.00 62.50 110 SER A N 1
ATOM 893 C CA . SER A 1 110 ? 6.985 16.646 0.065 1.00 62.50 110 SER A CA 1
ATOM 894 C C . SER A 1 110 ? 7.051 18.177 0.090 1.00 62.50 110 SER A C 1
ATOM 896 O O . SER A 1 110 ? 6.940 18.766 1.161 1.00 62.50 110 SER A O 1
ATOM 898 N N . LEU A 1 111 ? 7.166 18.827 -1.073 1.00 58.12 111 LEU A N 1
ATOM 899 C CA . LEU A 1 111 ? 7.219 20.288 -1.180 1.00 58.12 111 LEU A CA 1
ATOM 900 C C . LEU A 1 111 ? 5.839 20.958 -1.153 1.00 58.12 111 LEU A C 1
ATOM 902 O O . LEU A 1 111 ? 5.709 22.051 -0.609 1.00 58.12 111 LEU A O 1
ATOM 906 N N . PHE A 1 112 ? 4.818 20.334 -1.747 1.00 58.16 112 PHE A N 1
ATOM 907 C CA . PHE A 1 112 ? 3.537 20.991 -2.025 1.00 58.16 112 PHE A CA 1
ATOM 908 C C . PHE A 1 112 ? 2.325 20.433 -1.286 1.00 58.16 112 PHE A C 1
ATOM 910 O O . PHE A 1 112 ? 1.252 20.965 -1.548 1.00 58.16 112 PHE A O 1
ATOM 917 N N . LEU A 1 113 ? 2.462 19.427 -0.400 1.00 55.66 113 LEU A N 1
ATOM 918 C CA . LEU A 1 113 ? 1.408 18.901 0.500 1.00 55.66 113 LEU A CA 1
ATOM 919 C C . LEU A 1 113 ? -0.016 19.292 0.056 1.00 55.66 113 LEU A C 1
ATOM 921 O O . LEU A 1 113 ? -0.660 20.167 0.639 1.00 55.66 113 LEU A O 1
ATOM 925 N N . ILE A 1 114 ? -0.462 18.721 -1.069 1.00 51.19 114 ILE A N 1
ATOM 926 C CA . ILE A 1 114 ? -1.623 19.245 -1.796 1.00 51.19 114 ILE A CA 1
ATOM 927 C C . ILE A 1 114 ? -2.895 18.839 -1.045 1.00 51.19 114 ILE A C 1
ATOM 929 O O . ILE A 1 114 ? -3.413 17.736 -1.191 1.00 51.19 114 ILE A O 1
ATOM 933 N N . HIS A 1 115 ? -3.398 19.754 -0.220 1.00 48.81 115 HIS A N 1
ATOM 934 C CA . HIS A 1 115 ? -4.591 19.574 0.611 1.00 48.81 115 HIS A CA 1
ATOM 935 C C . HIS A 1 115 ? -5.898 19.540 -0.209 1.00 48.81 115 HIS A C 1
ATOM 937 O O . HIS A 1 115 ? -6.919 19.044 0.261 1.00 48.81 115 HIS A O 1
ATOM 943 N N . SER A 1 116 ? -5.885 20.077 -1.434 1.00 47.19 116 SER A N 1
ATOM 944 C CA . SER A 1 116 ? -7.090 20.368 -2.222 1.00 47.19 116 SER A CA 1
ATOM 945 C C . SER A 1 116 ? -7.608 19.215 -3.087 1.00 47.19 116 SER A C 1
ATOM 947 O O . SER A 1 116 ? -8.749 19.276 -3.537 1.00 47.19 116 SER A O 1
ATOM 949 N N . GLU A 1 117 ? -6.819 18.165 -3.330 1.00 52.19 117 GLU A N 1
ATOM 950 C CA . GLU A 1 117 ? -7.172 17.122 -4.314 1.00 52.19 117 GLU A CA 1
ATOM 951 C C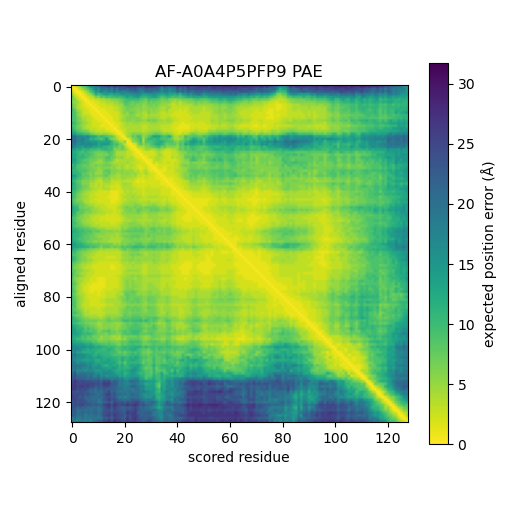 . GLU A 1 117 ? -7.966 15.942 -3.735 1.00 52.19 117 GLU A C 1
ATOM 953 O O . GLU A 1 117 ? -8.639 15.222 -4.474 1.00 52.19 117 GLU A O 1
ATOM 958 N N . MET A 1 118 ? -7.979 15.759 -2.411 1.00 52.34 118 MET A N 1
ATOM 959 C CA . MET A 1 118 ? -8.616 14.578 -1.817 1.00 52.34 118 MET A CA 1
ATOM 960 C C . MET A 1 118 ? -10.147 14.630 -1.801 1.00 52.34 118 MET A C 1
ATOM 962 O O . MET A 1 118 ? -10.784 13.614 -1.544 1.00 52.34 118 MET A O 1
ATOM 966 N N . GLY A 1 119 ? -10.773 15.778 -2.093 1.00 45.75 119 GLY A N 1
ATOM 967 C CA . GLY A 1 119 ? -12.236 15.895 -2.190 1.00 45.75 119 GLY A CA 1
ATOM 968 C C . GLY A 1 119 ? -13.003 15.531 -0.909 1.00 45.75 119 GLY A C 1
ATOM 969 O O . GLY A 1 119 ? -14.232 15.502 -0.928 1.00 45.75 119 GLY A O 1
ATOM 970 N N . LEU A 1 120 ? -12.300 15.289 0.199 1.00 46.94 120 LEU A N 1
ATOM 971 C CA . LEU A 1 120 ? -12.855 15.075 1.527 1.00 46.94 120 LEU A CA 1
ATOM 972 C C . LEU A 1 120 ? -13.299 16.434 2.075 1.00 46.94 120 LEU A C 1
ATOM 974 O O . LEU A 1 120 ? -12.644 17.030 2.928 1.0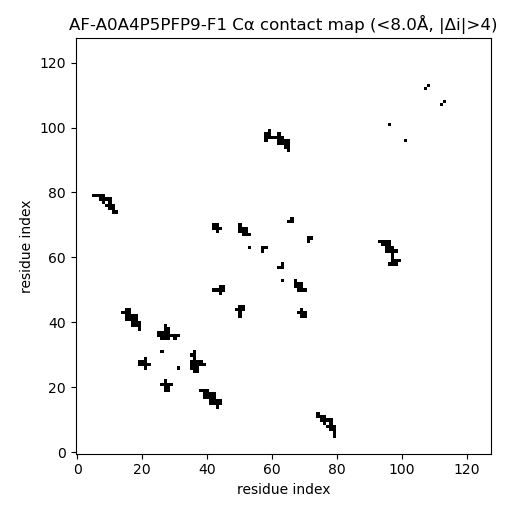0 46.94 120 LEU A O 1
ATOM 978 N N . LYS A 1 121 ? -14.411 16.968 1.555 1.00 44.16 121 LYS A N 1
ATOM 979 C CA . LYS A 1 121 ? -15.163 17.987 2.295 1.00 44.16 121 LYS A CA 1
ATOM 980 C C . LYS A 1 121 ? -15.482 17.377 3.658 1.00 44.16 121 LYS A C 1
ATOM 982 O O . LYS A 1 121 ? -15.993 16.263 3.692 1.00 44.16 121 LYS A O 1
ATOM 987 N N . GLN A 1 122 ? -15.105 18.089 4.723 1.00 47.38 122 GLN A N 1
ATOM 988 C CA . GLN A 1 122 ? -15.237 17.716 6.136 1.00 47.38 122 GLN A CA 1
ATOM 989 C C . GLN A 1 122 ? -16.360 16.695 6.362 1.00 47.38 122 GLN A C 1
ATOM 991 O O . GLN A 1 122 ? -17.538 17.051 6.384 1.00 47.38 122 GLN A O 1
ATOM 996 N N . LEU A 1 123 ? -15.991 15.419 6.499 1.00 47.34 123 LEU A N 1
ATOM 997 C CA . LEU A 1 123 ? -16.902 14.442 7.079 1.00 47.34 123 LEU A CA 1
ATOM 998 C C . LEU A 1 123 ? -17.181 14.915 8.515 1.00 47.34 123 LEU A C 1
ATOM 1000 O O . LEU A 1 123 ? -16.247 15.397 9.169 1.00 47.34 123 LEU A O 1
ATOM 1004 N N . PRO A 1 124 ? -18.431 14.843 9.005 1.00 42.28 124 PRO A N 1
ATOM 1005 C CA . PRO A 1 124 ? -18.714 15.169 10.396 1.00 42.28 124 PRO A CA 1
ATOM 1006 C C . PRO A 1 124 ? -17.778 14.349 11.282 1.00 42.28 124 PRO A C 1
ATOM 1008 O O . PRO A 1 124 ? -17.504 13.187 10.976 1.00 42.28 124 PRO A O 1
ATOM 1011 N N . ALA A 1 125 ? -17.243 14.971 12.335 1.00 42.94 125 ALA A N 1
ATOM 1012 C CA . ALA A 1 125 ? -16.343 14.303 13.262 1.00 42.94 125 ALA A CA 1
ATOM 1013 C C . ALA A 1 125 ? -16.993 12.993 13.728 1.00 42.94 125 ALA A C 1
ATOM 1015 O O . ALA A 1 125 ? -18.020 13.009 14.405 1.00 42.94 125 ALA A O 1
ATOM 1016 N N . ILE A 1 126 ? -16.423 11.861 13.315 1.00 45.59 126 ILE A N 1
ATOM 1017 C CA . ILE A 1 126 ? -16.839 10.556 13.811 1.00 45.59 126 ILE A CA 1
ATOM 1018 C C . ILE A 1 126 ? -16.258 10.471 15.222 1.00 45.59 126 ILE A C 1
ATOM 1020 O O . ILE A 1 126 ? -15.066 10.222 15.397 1.00 45.59 126 ILE A O 1
ATOM 1024 N N . SER A 1 127 ? -17.079 10.789 16.223 1.00 32.25 127 SER A N 1
ATOM 1025 C CA . SER A 1 127 ? -16.758 10.504 17.620 1.00 32.25 127 SER A CA 1
ATOM 1026 C C . SER A 1 127 ? -16.820 8.994 17.826 1.00 32.25 127 SER A C 1
ATOM 1028 O O . SER A 1 127 ? -17.877 8.392 17.634 1.00 32.25 127 SER A O 1
ATOM 1030 N N . PHE A 1 128 ? -15.678 8.410 18.185 1.00 38.09 128 PHE A N 1
ATOM 1031 C CA . PHE A 1 128 ? -15.590 7.075 18.776 1.00 38.09 128 PHE A CA 1
ATOM 1032 C C . PHE A 1 128 ? -15.902 7.141 20.273 1.00 38.09 128 PHE A C 1
ATOM 1034 O O . PHE A 1 128 ? -15.545 8.170 20.896 1.00 38.09 128 PHE A O 1
#

Organism: NCBI:txid2480627

Foldseek 3Di:
DDDDDFQFAAQADDDKDWDFVVPPDFCRLPDPPPVSRDDIDIADADPVRHQFPDDPVCQAVPFDFLVRGPCPPGGTHGRGDDDDPDDDPDDDDDGGHHDVVVVVVSVCCVVCVPPPRPPCPDDDPPDD

Secondary structure (DSSP, 8-state):
--PPP-----S--S--EEE-TTTTSSSTTS-SSTTGGG--EEE---TTS-SBSS-HHHHHHT-EEGGGBTTTT-----SS--------------SEE-HHHHHHHHHHHHHH--TTSS----------

Sequence (128 aa):
MKTFPLVIHAPLRGEWFTETSPATRVPSHGTNQFGLRYAFDFIQKDPRDASHDEKARNYFFRGIGLSHYYCYGQPVYAPFDGQVVMVKNHTPDGEYASFAHDQLKAIRHSLFLIHSEMGLKQLPAISF

Radius of gyration: 17.64 Å; Cα contacts (8 Å, |Δi|>4): 120; chains: 1; bounding box: 38×37×49 Å